Protein AF-A0A1B1Q1G5-F1 (afdb_monomer)

Foldseek 3Di:
DDDDDDPDDPPPPVVVVVVVVCVVCVVVVVVVVQVVVQVVLVVQLQVQQQVLQQQLQQQLLVQQADPVDQVVNVVSNVVSLVSSLVSSQPGDGPNHGADSVQKDKAAADQDPNDGDNVHSASKMKIKGKDPQDDGDCVVVVVRDSGDIDMHMWMWGDPVVGIDIDDD

Mean predicted aligned error: 8.64 Å

pLDDT: mean 85.81, std 11.25, range [50.34, 96.88]

Nearest PDB structures (foldseek):
  1a35-assembly1_A  TM=5.868E-01  e=3.206E+00  Homo sapiens
  4yir-assembly1_A  TM=3.260E-01  e=5.054E+00  Saccharomyces cerevisiae S288C
  7fj1-assembly1_g  TM=2.387E-01  e=7.966E+00  Suid alphaherpesvirus 1

Sequence (167 aa):
MRSSHATEQTGRNQRGSIMILFALMLPVLLGFFALTVDLARLYLLKVELQNAADAAALAGAQLYPDQGSCTAAQVSCTAAQDEARNVAGQNAVNGELIITTNVYVDCGSWSNASFSTASCDRAIRVTIKYEPVQFFFAPVLGIDDRDSLQAIAIAVNTGLSSSILVK

Secondary structure (DSSP, 8-state):
----------TTHHHHHHHHHHHHHHHHHHHHHHHHHHHHHHHHHHHHHHHHHHHHHHHHHHT----SSHHHHHHHHHHHHHHHHHHHHHSEETTEEPPGGGEEEEEEEEETTEEESSS--SEEEEEEEE-S---SSGGGGT--TTPPEEEEEEEEE-SS-EEEEE-

Solvent-accessible surface area (backbone atoms only — not comparable to full-atom values): 9010 Å² total; per-residue (Å²): 137,84,86,81,81,81,79,81,78,78,76,68,65,66,62,56,57,52,53,53,54,48,63,64,45,48,62,56,55,49,50,54,51,39,52,51,52,41,51,52,50,55,51,51,46,52,52,38,40,37,53,28,17,44,51,10,10,42,53,13,9,69,49,22,58,81,55,94,40,52,74,57,24,53,60,30,35,55,57,12,40,52,44,16,35,51,51,28,34,72,30,54,47,93,86,38,66,40,61,51,90,38,48,48,66,48,58,10,27,72,52,94,97,40,81,40,71,92,41,64,43,29,20,24,39,22,36,37,56,44,72,67,44,85,60,84,45,47,53,82,77,72,46,67,49,81,50,72,47,75,23,54,11,30,10,34,30,70,92,83,56,59,48,78,79,47,120

Radius of gyration: 28.51 Å; Cα contacts (8 Å, |Δi|>4): 278; chains: 1; bounding box: 73×35×93 Å

Structure (mmCIF, N/CA/C/O backbone):
data_AF-A0A1B1Q1G5-F1
#
_entry.id   AF-A0A1B1Q1G5-F1
#
loop_
_atom_site.group_PDB
_atom_site.id
_atom_site.type_symbol
_atom_site.label_atom_id
_atom_site.label_alt_id
_atom_site.label_comp_id
_atom_site.label_asym_id
_atom_site.label_entity_id
_atom_site.label_seq_id
_atom_site.pdbx_PDB_ins_code
_atom_site.Cartn_x
_atom_site.Cartn_y
_atom_site.Cartn_z
_atom_site.occupancy
_atom_site.B_iso_or_equiv
_atom_site.auth_seq_id
_atom_site.auth_comp_id
_atom_site.auth_asym_id
_atom_site.auth_atom_id
_atom_site.pdbx_PDB_model_num
ATOM 1 N N . MET A 1 1 ? -52.378 -23.492 71.615 1.00 50.34 1 MET A N 1
ATOM 2 C CA . MET A 1 1 ? -52.573 -23.169 70.182 1.00 50.34 1 MET A CA 1
ATOM 3 C C . MET A 1 1 ? -51.339 -22.419 69.696 1.00 50.34 1 MET A C 1
ATOM 5 O O . MET A 1 1 ? -50.868 -21.544 70.405 1.00 50.34 1 MET A O 1
ATOM 9 N N . ARG A 1 2 ? -50.740 -22.876 68.592 1.00 55.09 2 ARG A N 1
ATOM 10 C CA . ARG A 1 2 ? -49.350 -22.626 68.163 1.00 55.09 2 ARG A CA 1
ATOM 11 C C . ARG A 1 2 ? -49.293 -21.367 67.279 1.00 55.09 2 ARG A C 1
ATOM 13 O O . ARG A 1 2 ? -50.016 -21.319 66.289 1.00 55.09 2 ARG A O 1
ATOM 20 N N . SER A 1 3 ? -48.483 -20.366 67.629 1.00 57.53 3 SER A N 1
ATOM 21 C CA . SER A 1 3 ? -48.284 -19.166 66.805 1.00 57.53 3 SER A CA 1
ATOM 22 C C . SER A 1 3 ? -47.388 -19.485 65.605 1.00 57.53 3 SER A C 1
ATOM 24 O O . SER A 1 3 ? -46.301 -20.044 65.743 1.00 57.53 3 SER A O 1
ATOM 26 N N . SER A 1 4 ? -47.871 -19.153 64.411 1.00 61.75 4 SER A N 1
ATOM 27 C CA . SER A 1 4 ? -47.134 -19.264 63.155 1.00 61.75 4 SER A CA 1
ATOM 28 C C . SER A 1 4 ? -46.364 -17.967 62.917 1.00 61.75 4 SER A C 1
ATOM 30 O O . SER A 1 4 ? -46.971 -16.939 62.627 1.00 61.75 4 SER A O 1
ATOM 32 N N . HIS A 1 5 ? -45.036 -18.008 63.026 1.00 61.25 5 HIS A N 1
ATOM 33 C CA . HIS A 1 5 ? -44.173 -16.928 62.555 1.00 61.25 5 HIS A CA 1
ATOM 34 C C . HIS A 1 5 ? -43.951 -17.095 61.049 1.00 61.25 5 HIS A C 1
ATOM 36 O O . HIS A 1 5 ? -43.257 -18.012 60.615 1.00 61.25 5 HIS A O 1
ATOM 42 N N . ALA A 1 6 ? -44.559 -16.214 60.255 1.00 60.44 6 ALA A N 1
ATOM 43 C CA . ALA A 1 6 ? -44.239 -16.071 58.843 1.00 60.44 6 ALA A CA 1
ATOM 44 C C . ALA A 1 6 ? -42.858 -15.412 58.724 1.00 60.44 6 ALA A C 1
ATOM 46 O O . ALA A 1 6 ? -42.683 -14.235 59.032 1.00 60.44 6 ALA A O 1
ATOM 47 N N . THR A 1 7 ? -41.859 -16.192 58.327 1.00 63.53 7 THR A N 1
ATOM 48 C CA . THR A 1 7 ? -40.542 -15.681 57.956 1.00 63.53 7 THR A CA 1
ATOM 49 C C . THR A 1 7 ? -40.651 -15.067 56.561 1.00 63.53 7 THR A C 1
ATOM 51 O O . THR A 1 7 ? -40.646 -15.784 55.562 1.00 63.53 7 THR A O 1
ATOM 54 N N . GLU A 1 8 ? -40.772 -13.742 56.477 1.00 58.66 8 GLU A N 1
ATOM 55 C CA . GLU A 1 8 ? -40.575 -13.020 55.219 1.00 58.66 8 GLU A CA 1
ATOM 56 C C . GLU A 1 8 ? -39.114 -13.176 54.780 1.00 58.66 8 GLU A C 1
ATOM 58 O O . GLU A 1 8 ? -38.190 -12.615 55.371 1.00 58.66 8 GLU A O 1
ATOM 63 N N . GLN A 1 9 ? -38.894 -13.973 53.736 1.00 62.03 9 GLN A N 1
ATOM 64 C CA . GLN A 1 9 ? -37.601 -14.077 53.075 1.00 62.03 9 GLN A CA 1
ATOM 65 C C . GLN A 1 9 ? -37.332 -12.801 52.267 1.00 62.03 9 GLN A C 1
ATOM 67 O O . GLN A 1 9 ? -37.907 -12.560 51.204 1.00 62.03 9 GLN A O 1
ATOM 72 N N . THR A 1 10 ? -36.416 -11.977 52.765 1.00 58.47 10 THR A N 1
ATOM 73 C CA . THR A 1 10 ? -35.923 -10.751 52.130 1.00 58.47 10 THR A CA 1
ATOM 74 C C . THR A 1 10 ? -34.986 -11.055 50.952 1.00 58.47 10 THR A C 1
ATOM 76 O O . THR A 1 10 ? -33.783 -10.819 50.993 1.00 58.47 10 THR A O 1
ATOM 79 N N . GLY A 1 11 ? -35.546 -11.504 49.825 1.00 57.47 11 GLY A N 1
ATOM 80 C CA . GLY A 1 11 ? -34.827 -11.664 48.547 1.00 57.47 11 GLY A CA 1
ATOM 81 C C . GLY A 1 11 ? -34.503 -10.353 47.802 1.00 57.47 11 GLY A C 1
ATOM 82 O O . GLY A 1 11 ? -34.094 -10.386 46.642 1.00 57.47 11 GLY A O 1
ATOM 83 N N . ARG A 1 12 ? -34.714 -9.180 48.420 1.00 58.41 12 ARG A N 1
ATOM 84 C CA . ARG A 1 12 ? -34.603 -7.859 47.759 1.00 58.41 12 ARG A CA 1
ATOM 85 C C . ARG A 1 12 ? -33.190 -7.260 47.765 1.00 58.41 12 ARG A C 1
ATOM 87 O O . ARG A 1 12 ? -32.908 -6.432 46.907 1.00 58.41 12 ARG A O 1
ATOM 94 N N . ASN A 1 13 ? -32.285 -7.713 48.636 1.00 58.38 13 ASN A N 1
ATOM 95 C CA . ASN A 1 13 ? -30.956 -7.093 48.774 1.00 58.38 13 ASN A CA 1
ATOM 96 C C . ASN A 1 13 ? -29.918 -7.568 47.742 1.00 58.38 13 ASN A C 1
ATOM 98 O O . ASN A 1 13 ? -29.020 -6.808 47.397 1.00 58.38 13 ASN A O 1
ATOM 102 N N . GLN A 1 14 ? -30.047 -8.775 47.182 1.00 62.19 14 GLN A N 1
ATOM 103 C CA . GLN A 1 14 ? -29.062 -9.285 46.213 1.00 62.19 14 GLN A CA 1
ATOM 104 C C . GLN A 1 14 ? -29.215 -8.676 44.809 1.00 62.19 14 GLN A C 1
ATOM 106 O O . GLN A 1 14 ? -28.230 -8.514 44.092 1.00 62.19 14 GLN A O 1
ATOM 111 N N . ARG A 1 15 ? -30.434 -8.272 44.422 1.00 65.75 15 ARG A N 1
ATOM 112 C CA . ARG A 1 15 ? -30.698 -7.664 43.104 1.00 65.75 15 ARG A CA 1
ATOM 113 C C . ARG A 1 15 ? -30.082 -6.265 42.963 1.00 65.75 15 ARG A C 1
ATOM 115 O O . ARG A 1 15 ? -29.688 -5.890 41.865 1.00 65.75 15 ARG A O 1
ATOM 122 N N . GLY A 1 16 ? -29.961 -5.515 44.063 1.00 75.56 16 GLY A N 1
ATOM 123 C CA . GLY A 1 16 ? -29.377 -4.167 44.065 1.00 75.56 16 GLY A CA 1
ATOM 124 C C . GLY A 1 16 ? -27.867 -4.161 43.815 1.00 75.56 16 GLY A C 1
ATOM 125 O O . GLY A 1 16 ? -27.386 -3.392 42.988 1.00 75.56 16 GLY A O 1
ATOM 126 N N . SER A 1 17 ? -27.117 -5.061 44.462 1.00 84.31 17 SER A N 1
ATOM 127 C CA . SER A 1 17 ? -25.659 -5.150 44.279 1.00 84.31 17 SER A CA 1
ATOM 128 C C . SER A 1 17 ? -25.258 -5.578 42.866 1.00 84.31 17 SER A C 1
ATOM 130 O O . SER A 1 17 ? -24.274 -5.070 42.332 1.00 84.31 17 SER A O 1
ATOM 132 N N . ILE A 1 18 ? -26.037 -6.461 42.232 1.00 89.19 18 ILE A N 1
ATOM 133 C CA . ILE A 1 18 ? -25.795 -6.897 40.848 1.00 89.19 18 ILE A CA 1
ATOM 134 C C . ILE A 1 18 ? -25.946 -5.725 39.870 1.00 89.19 18 ILE A C 1
ATOM 136 O O . ILE A 1 18 ? -25.126 -5.581 38.968 1.00 89.19 18 ILE A O 1
ATOM 140 N N . MET A 1 19 ? -26.939 -4.851 40.075 1.00 91.06 19 MET A N 1
ATOM 141 C CA . MET A 1 19 ? -27.147 -3.662 39.235 1.00 91.06 19 MET A CA 1
ATOM 142 C C . MET A 1 19 ? -25.965 -2.688 39.311 1.00 91.06 19 MET A C 1
ATOM 144 O O . MET A 1 19 ? -25.559 -2.142 38.289 1.00 91.06 19 MET A O 1
ATOM 148 N N . ILE A 1 20 ? -25.382 -2.502 40.500 1.00 92.31 20 ILE A N 1
ATOM 149 C CA . ILE A 1 20 ? -24.213 -1.630 40.692 1.00 92.31 20 ILE A CA 1
ATOM 150 C C . ILE A 1 20 ? -22.989 -2.210 39.977 1.00 92.31 20 ILE A C 1
ATOM 152 O O . ILE A 1 20 ? -22.317 -1.501 39.232 1.00 92.31 20 ILE A O 1
ATOM 156 N N . LEU A 1 21 ? -22.717 -3.507 40.160 1.00 93.56 21 LEU A N 1
ATOM 157 C CA . LEU A 1 21 ? -21.597 -4.171 39.492 1.00 93.56 21 LEU A CA 1
ATOM 158 C C . LEU A 1 21 ? -21.755 -4.131 37.964 1.00 93.56 21 LEU A C 1
ATOM 160 O O . LEU A 1 21 ? -20.795 -3.853 37.249 1.00 93.56 21 LEU A O 1
ATOM 164 N N . PHE A 1 22 ? -22.973 -4.362 37.471 1.00 94.44 22 PHE A N 1
ATOM 165 C CA . PHE A 1 22 ? -23.291 -4.283 36.049 1.00 94.44 22 PHE A CA 1
ATOM 166 C C . PHE A 1 22 ? -23.062 -2.874 35.491 1.00 94.44 22 PHE A C 1
ATOM 168 O O . PHE A 1 22 ? -22.406 -2.729 34.464 1.00 94.44 22 PHE A O 1
ATOM 175 N N . ALA A 1 23 ? -23.528 -1.835 36.191 1.00 94.69 23 ALA A N 1
ATOM 176 C CA . ALA A 1 23 ? -23.323 -0.445 35.784 1.00 94.69 23 ALA A CA 1
ATOM 177 C C . ALA A 1 23 ? -21.835 -0.060 35.711 1.00 94.69 23 ALA A C 1
ATOM 179 O O . ALA A 1 23 ? -21.452 0.710 34.835 1.00 94.69 23 ALA A O 1
ATOM 180 N N . LEU A 1 24 ? -20.991 -0.619 36.586 1.00 95.19 24 LEU A N 1
ATOM 181 C CA . LEU A 1 24 ? -19.540 -0.400 36.559 1.00 95.19 24 LEU A CA 1
ATOM 182 C C . LEU A 1 24 ? -18.831 -1.198 35.453 1.00 95.19 24 LEU A C 1
ATOM 184 O O . LEU A 1 24 ? -17.862 -0.714 34.875 1.00 95.19 24 LEU A O 1
ATOM 188 N N . MET A 1 25 ? -19.301 -2.409 35.144 1.00 96.31 25 MET A N 1
ATOM 189 C CA . MET A 1 25 ? -18.723 -3.259 34.093 1.00 96.31 25 MET A CA 1
ATOM 190 C C . MET A 1 25 ? -19.143 -2.850 32.680 1.00 96.31 25 MET A C 1
ATOM 192 O O . MET A 1 25 ? -18.396 -3.075 31.730 1.00 96.31 25 MET A O 1
ATOM 196 N N . LEU A 1 26 ? -20.316 -2.241 32.517 1.00 95.62 26 LEU A N 1
ATOM 197 C CA . LEU A 1 26 ? -20.855 -1.896 31.204 1.00 95.62 26 LEU A CA 1
ATOM 198 C C . LEU A 1 26 ? -19.935 -0.959 30.389 1.00 95.62 26 LEU A C 1
ATOM 200 O O . LEU A 1 26 ? -19.665 -1.291 29.235 1.00 95.62 26 LEU A O 1
ATOM 204 N N . PRO A 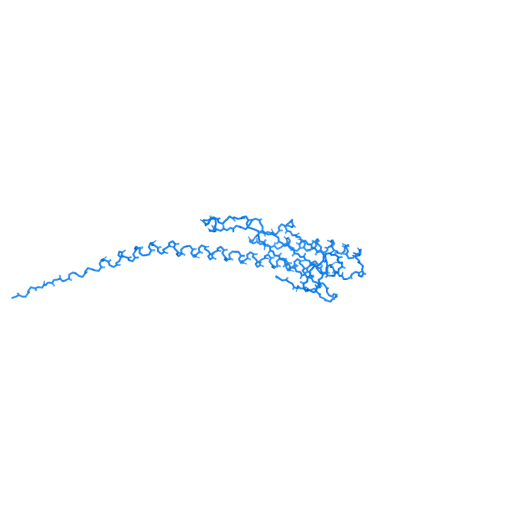1 27 ? -19.356 0.125 30.945 1.00 92.31 27 PRO A N 1
ATOM 205 C CA . PRO A 1 27 ? -18.368 0.942 30.236 1.00 92.31 27 PRO A CA 1
ATOM 206 C C . PRO A 1 27 ? -17.117 0.162 29.818 1.00 92.31 27 PRO A C 1
ATOM 208 O O . PRO A 1 27 ? -16.590 0.383 28.733 1.00 92.31 27 PRO A O 1
ATOM 211 N N . VAL A 1 28 ? -16.659 -0.779 30.651 1.00 93.69 28 VAL A N 1
ATOM 212 C CA . VAL A 1 28 ? -15.485 -1.615 30.356 1.00 93.69 28 VAL A CA 1
ATOM 213 C C . VAL A 1 28 ? -15.769 -2.529 29.164 1.00 93.69 28 VAL A C 1
ATOM 215 O O . VAL A 1 28 ? -14.971 -2.599 28.231 1.00 93.69 28 VAL A O 1
ATOM 218 N N . LEU A 1 29 ? -16.933 -3.183 29.153 1.00 94.81 29 LEU A N 1
ATOM 219 C CA . LEU A 1 29 ? -17.365 -4.033 28.040 1.00 94.81 29 LEU A CA 1
ATOM 220 C C . LEU A 1 29 ? -17.538 -3.233 26.741 1.00 94.81 29 LEU A C 1
ATO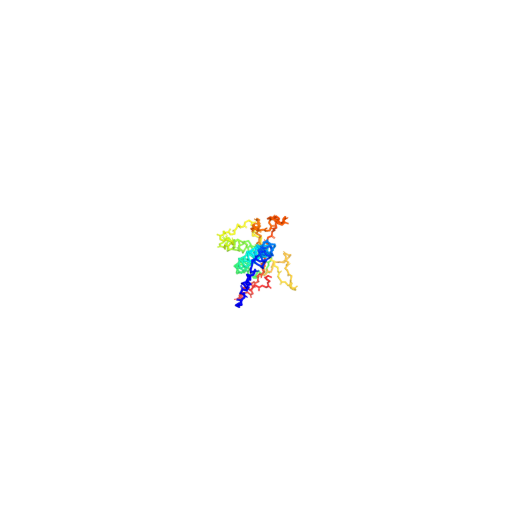M 222 O O . LEU A 1 29 ? -17.105 -3.688 25.683 1.00 94.81 29 LEU A O 1
ATOM 226 N N . LEU A 1 30 ? -18.115 -2.031 26.820 1.00 92.62 30 LEU A N 1
ATOM 227 C CA . LEU A 1 30 ? -18.234 -1.134 25.668 1.00 92.62 30 LEU A CA 1
ATOM 228 C C . LEU A 1 30 ? -16.865 -0.670 25.155 1.00 92.62 30 LEU A C 1
ATOM 230 O O . LEU A 1 30 ? -16.676 -0.603 23.944 1.00 92.62 30 LEU A O 1
ATOM 234 N N . GLY A 1 31 ? -15.899 -0.421 26.043 1.00 91.25 31 GLY A N 1
ATOM 235 C CA . GLY A 1 31 ? -14.523 -0.095 25.663 1.00 91.25 31 GLY A CA 1
ATOM 236 C C . GLY A 1 31 ? -13.844 -1.218 24.872 1.00 91.25 31 GLY A C 1
ATOM 237 O O . GLY A 1 31 ? -13.232 -0.963 23.836 1.00 91.25 31 GLY A O 1
ATOM 238 N N . PHE A 1 32 ? -14.009 -2.475 25.295 1.00 92.56 32 PHE A N 1
ATOM 239 C CA . PHE A 1 32 ? -13.496 -3.623 24.536 1.00 92.56 32 PHE A CA 1
ATOM 240 C C . PHE A 1 32 ? -14.196 -3.803 23.186 1.00 92.56 32 PHE A C 1
ATOM 242 O O . PHE A 1 32 ? -13.542 -4.124 22.191 1.00 92.56 32 PHE A O 1
ATOM 249 N N . PHE A 1 33 ? -15.510 -3.578 23.131 1.00 92.88 33 PHE A N 1
ATOM 250 C CA . PHE A 1 33 ? -16.262 -3.630 21.879 1.00 92.88 33 PHE A CA 1
ATOM 251 C C . PHE A 1 33 ? -15.779 -2.563 20.888 1.00 92.88 33 PHE A C 1
ATOM 253 O O . PHE A 1 33 ? -15.465 -2.888 19.745 1.00 92.88 33 PHE A O 1
ATOM 260 N N . ALA A 1 34 ? -15.641 -1.321 21.352 1.00 91.00 34 ALA A N 1
ATOM 261 C CA . ALA A 1 34 ? -15.108 -0.202 20.584 1.00 91.00 34 ALA A CA 1
ATOM 262 C C . ALA A 1 34 ? -13.731 -0.516 19.972 1.00 91.00 34 ALA A C 1
ATOM 264 O O . ALA A 1 34 ? -13.552 -0.407 18.759 1.00 91.00 34 ALA A O 1
ATOM 265 N N . LEU A 1 35 ? -12.793 -1.005 20.793 1.00 89.62 35 LEU A N 1
ATOM 266 C CA . LEU A 1 35 ? -11.454 -1.393 20.339 1.00 89.62 35 LEU A CA 1
ATOM 267 C C . LEU A 1 35 ? -11.506 -2.502 19.282 1.00 89.62 35 LEU A C 1
ATOM 269 O O . LEU A 1 35 ? -10.780 -2.457 18.289 1.00 89.62 35 LEU A O 1
ATOM 273 N N . THR A 1 36 ? -12.377 -3.492 19.478 1.00 94.00 36 THR A N 1
ATOM 274 C CA . THR A 1 36 ? -12.525 -4.612 18.540 1.00 94.00 36 THR A CA 1
ATOM 275 C C . THR A 1 36 ? -13.012 -4.136 17.171 1.00 94.00 36 THR A C 1
ATOM 277 O O . THR A 1 36 ? -12.507 -4.606 16.153 1.00 94.00 36 THR A O 1
ATOM 280 N N . VAL A 1 37 ? -13.961 -3.196 17.129 1.00 92.31 37 VAL A N 1
ATOM 281 C CA . VAL A 1 37 ? -14.496 -2.646 15.873 1.00 92.31 37 VAL A CA 1
ATOM 282 C C . VAL A 1 37 ? -13.428 -1.865 15.106 1.00 92.31 37 VAL A C 1
ATOM 284 O O . VAL A 1 37 ? -13.254 -2.097 13.908 1.00 92.31 37 VAL A O 1
ATOM 287 N N . ASP A 1 38 ? -12.676 -0.996 15.783 1.00 90.56 38 ASP A N 1
ATOM 288 C CA . ASP A 1 38 ? -11.601 -0.234 15.137 1.00 90.56 38 ASP A CA 1
ATOM 289 C C . ASP A 1 38 ? -10.484 -1.147 14.619 1.00 90.56 38 ASP A C 1
ATOM 291 O O . ASP A 1 38 ? -10.013 -0.979 13.491 1.00 90.56 38 ASP A O 1
ATOM 295 N N . LEU A 1 39 ? -10.107 -2.170 15.395 1.00 90.75 39 LEU A N 1
ATOM 296 C CA . LEU A 1 39 ? -9.100 -3.143 14.976 1.00 90.75 39 LEU A CA 1
ATOM 297 C C . LEU A 1 39 ? -9.570 -3.973 13.774 1.00 90.75 39 LEU A C 1
ATOM 299 O O . LEU A 1 39 ? -8.794 -4.206 12.846 1.00 90.75 39 LEU A O 1
ATOM 303 N N . ALA A 1 40 ? -10.837 -4.396 13.767 1.00 92.06 40 ALA A N 1
ATOM 304 C CA . ALA A 1 40 ? -11.420 -5.121 12.644 1.00 92.06 40 ALA A CA 1
ATOM 305 C C . ALA A 1 40 ? -11.393 -4.277 11.363 1.00 92.06 40 ALA A C 1
ATOM 307 O O . ALA A 1 40 ? -10.984 -4.773 10.313 1.00 92.06 40 ALA A O 1
ATOM 308 N N . ARG A 1 41 ? -11.752 -2.989 11.452 1.00 90.19 41 ARG A N 1
ATOM 309 C CA . ARG A 1 41 ? -11.684 -2.067 10.312 1.00 90.19 41 ARG A CA 1
ATOM 310 C C . ARG A 1 41 ? -10.252 -1.905 9.810 1.00 90.19 41 ARG A C 1
ATOM 312 O O . ARG A 1 41 ? -10.012 -2.072 8.619 1.00 90.19 41 ARG A O 1
ATOM 319 N N . LEU A 1 42 ? -9.299 -1.633 10.701 1.00 90.38 42 LEU A N 1
ATOM 320 C CA . LEU A 1 42 ? -7.892 -1.460 10.327 1.00 90.38 42 LEU A CA 1
ATOM 321 C C . LEU A 1 42 ? -7.321 -2.712 9.644 1.00 90.38 42 LEU A C 1
ATOM 323 O O . LEU A 1 42 ? -6.580 -2.608 8.666 1.00 90.38 42 LEU A O 1
ATOM 327 N N . TYR A 1 43 ? -7.700 -3.898 10.122 1.00 92.75 43 TYR A N 1
ATOM 328 C CA . TYR A 1 43 ? -7.304 -5.153 9.495 1.00 92.75 43 TYR A CA 1
ATOM 329 C C . TYR A 1 43 ? -7.881 -5.304 8.081 1.00 92.75 43 TYR A C 1
ATOM 331 O O . TYR A 1 43 ? -7.139 -5.645 7.160 1.00 92.75 43 TYR A O 1
ATOM 339 N N . LEU A 1 44 ? -9.171 -5.008 7.889 1.00 93.19 44 LEU A N 1
ATOM 340 C CA . LEU A 1 44 ? -9.807 -5.053 6.569 1.00 93.19 44 LEU A CA 1
ATOM 341 C C . LEU A 1 44 ? -9.149 -4.074 5.590 1.00 93.19 44 LEU A C 1
ATOM 343 O O . LEU A 1 44 ? -8.755 -4.491 4.503 1.00 93.19 44 LEU A O 1
ATOM 347 N N . LEU A 1 45 ? -8.926 -2.823 6.010 1.00 92.62 45 LEU A N 1
ATOM 348 C CA . LEU A 1 45 ? -8.226 -1.816 5.201 1.00 92.62 45 LEU A CA 1
ATOM 349 C C . LEU A 1 45 ? -6.846 -2.309 4.760 1.00 92.62 45 LEU A C 1
ATOM 351 O O . LEU A 1 45 ? -6.466 -2.154 3.602 1.00 92.62 45 LEU A O 1
ATOM 355 N N . LYS A 1 46 ? -6.093 -2.936 5.672 1.00 93.06 46 LYS A N 1
ATOM 356 C CA . LYS A 1 46 ? -4.765 -3.474 5.365 1.00 93.06 46 LYS A CA 1
ATOM 357 C C . LYS A 1 46 ? -4.825 -4.585 4.318 1.00 93.06 46 LYS A C 1
ATOM 359 O O . LYS A 1 46 ? -3.988 -4.610 3.420 1.00 93.06 46 LYS A O 1
ATOM 364 N N . VAL A 1 47 ? -5.791 -5.494 4.430 1.00 95.00 47 VAL A N 1
ATOM 365 C CA . VAL A 1 47 ? -5.972 -6.588 3.464 1.00 95.00 47 VAL A CA 1
ATOM 366 C C . VAL A 1 47 ? -6.362 -6.043 2.090 1.00 95.00 47 VAL A C 1
ATOM 368 O O . VAL A 1 47 ? -5.776 -6.452 1.091 1.00 95.00 47 VAL A O 1
ATOM 371 N N . GLU A 1 48 ? -7.302 -5.102 2.030 1.00 95.00 48 GLU A N 1
ATOM 372 C CA . GLU A 1 48 ? -7.733 -4.473 0.775 1.00 95.00 48 GLU A CA 1
ATOM 373 C C . GLU A 1 48 ? -6.585 -3.716 0.095 1.00 95.00 48 GLU A C 1
ATOM 375 O O . GLU A 1 48 ? -6.333 -3.919 -1.095 1.00 95.00 48 GLU A O 1
ATOM 380 N N . LEU A 1 49 ? -5.828 -2.918 0.855 1.00 95.06 49 LEU A N 1
ATOM 381 C CA . LEU A 1 49 ? -4.660 -2.199 0.341 1.00 95.06 49 LEU A CA 1
ATOM 382 C C . LEU A 1 49 ? -3.577 -3.145 -0.169 1.00 95.06 49 LEU A C 1
ATOM 384 O O . LEU A 1 49 ? -3.002 -2.893 -1.227 1.00 95.06 49 LEU A O 1
ATOM 388 N N . GLN A 1 50 ? -3.305 -4.231 0.559 1.00 96.06 50 GLN A N 1
ATOM 389 C CA . GLN A 1 50 ? -2.302 -5.198 0.128 1.00 96.06 50 GLN A CA 1
ATOM 390 C C . GLN A 1 50 ? -2.735 -5.917 -1.148 1.00 96.06 50 GLN A C 1
ATOM 392 O O . GLN A 1 50 ? -1.930 -6.053 -2.061 1.00 96.06 50 GLN A O 1
ATOM 397 N N . ASN A 1 51 ? -4.005 -6.313 -1.256 1.00 95.62 51 ASN A N 1
ATOM 398 C CA . ASN A 1 51 ? -4.530 -6.931 -2.474 1.00 95.62 51 ASN A CA 1
ATOM 399 C C . ASN A 1 51 ? -4.419 -5.987 -3.682 1.00 95.62 51 ASN A C 1
ATOM 401 O O . ASN A 1 51 ? -4.032 -6.421 -4.768 1.00 95.62 51 ASN A O 1
ATOM 405 N N . ALA A 1 52 ? -4.709 -4.697 -3.491 1.00 96.12 52 ALA A N 1
ATOM 406 C CA . ALA A 1 52 ? -4.559 -3.693 -4.537 1.00 96.12 52 ALA A CA 1
ATOM 407 C C . ALA A 1 52 ? -3.089 -3.486 -4.939 1.00 96.12 52 ALA A C 1
ATOM 409 O O . ALA A 1 52 ? -2.779 -3.433 -6.130 1.00 96.12 52 ALA A O 1
ATOM 410 N N . ALA A 1 53 ? -2.177 -3.406 -3.964 1.00 96.88 53 ALA A N 1
ATOM 411 C CA . ALA A 1 53 ? -0.744 -3.270 -4.215 1.00 96.88 53 ALA A CA 1
ATOM 412 C C . ALA A 1 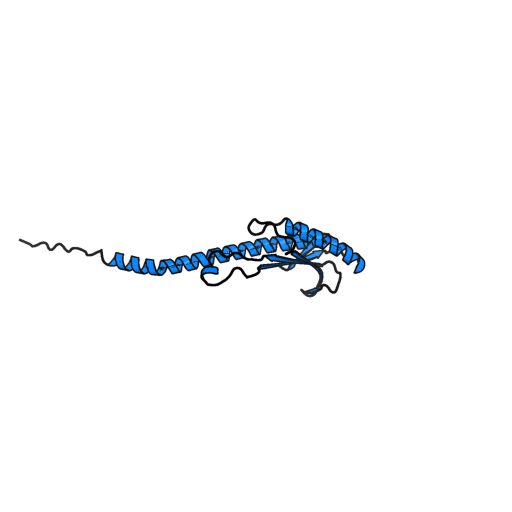53 ? -0.186 -4.496 -4.953 1.00 96.88 53 ALA A C 1
ATOM 414 O O . ALA A 1 53 ? 0.538 -4.341 -5.936 1.00 96.88 53 ALA A O 1
ATOM 415 N N . ASP A 1 54 ? -0.569 -5.700 -4.526 1.00 96.62 54 ASP A N 1
ATOM 416 C CA . ASP A 1 54 ? -0.191 -6.978 -5.135 1.00 96.62 54 ASP A CA 1
ATOM 417 C C . ASP A 1 54 ? -0.654 -7.055 -6.601 1.00 96.62 54 ASP A C 1
ATOM 419 O O . ASP A 1 54 ? 0.136 -7.387 -7.492 1.00 96.62 54 ASP A O 1
ATOM 423 N N . ALA A 1 55 ? -1.914 -6.695 -6.872 1.00 95.44 55 ALA A N 1
ATOM 424 C CA . ALA A 1 55 ? -2.471 -6.663 -8.223 1.00 95.44 55 ALA A CA 1
ATOM 425 C C . ALA A 1 55 ? -1.753 -5.639 -9.117 1.00 95.44 55 ALA A C 1
ATOM 427 O O . ALA A 1 55 ? -1.363 -5.958 -10.242 1.00 95.44 55 ALA A O 1
ATOM 428 N N . ALA A 1 56 ? -1.525 -4.430 -8.600 1.00 96.44 56 ALA A N 1
ATOM 429 C CA . ALA A 1 56 ? -0.815 -3.369 -9.305 1.00 96.44 56 ALA A CA 1
ATOM 430 C C . ALA A 1 56 ? 0.641 -3.749 -9.616 1.00 96.44 56 ALA A C 1
ATOM 432 O O . ALA A 1 56 ? 1.113 -3.535 -10.735 1.00 96.44 56 ALA A O 1
ATOM 433 N N . ALA A 1 57 ? 1.350 -4.349 -8.656 1.00 96.19 57 ALA A N 1
ATOM 434 C CA . ALA A 1 57 ? 2.728 -4.790 -8.844 1.00 96.19 57 ALA A CA 1
ATOM 435 C C . ALA A 1 57 ? 2.814 -5.888 -9.908 1.00 96.19 57 ALA A C 1
ATOM 437 O O . ALA A 1 57 ? 3.681 -5.830 -10.782 1.00 96.19 57 ALA A O 1
ATOM 438 N N . LEU A 1 58 ? 1.895 -6.859 -9.879 1.00 94.69 58 LEU A N 1
ATOM 439 C CA . LEU A 1 58 ? 1.853 -7.929 -10.871 1.00 94.69 58 LEU A CA 1
ATOM 440 C C . LEU A 1 58 ? 1.575 -7.392 -12.281 1.00 94.69 58 LEU A C 1
ATOM 442 O O . LEU A 1 58 ? 2.259 -7.798 -13.223 1.00 94.69 58 LEU A O 1
ATOM 446 N N . ALA A 1 59 ? 0.611 -6.479 -12.419 1.00 94.25 59 ALA A N 1
ATOM 447 C CA . ALA A 1 59 ? 0.258 -5.862 -13.695 1.00 94.25 59 ALA A CA 1
ATOM 448 C C . ALA A 1 59 ? 1.421 -5.046 -14.274 1.00 94.25 59 ALA A C 1
ATOM 450 O O . ALA A 1 59 ? 1.809 -5.248 -15.425 1.00 94.25 59 ALA A O 1
ATOM 451 N N . GLY A 1 60 ? 2.058 -4.209 -13.451 1.00 93.12 60 GLY A N 1
ATOM 452 C CA . GLY A 1 60 ? 3.254 -3.484 -13.865 1.00 93.12 60 GLY A CA 1
ATOM 453 C C . GLY A 1 60 ? 4.380 -4.436 -14.284 1.00 93.12 60 GLY A C 1
ATOM 454 O O . GLY A 1 60 ? 4.987 -4.253 -15.337 1.00 93.12 60 GLY A O 1
ATOM 455 N N . ALA A 1 61 ? 4.654 -5.483 -13.497 1.00 92.44 61 ALA A N 1
ATOM 456 C CA . ALA A 1 61 ? 5.748 -6.410 -13.790 1.00 92.44 61 ALA A CA 1
ATOM 457 C C . ALA A 1 61 ? 5.576 -7.096 -15.156 1.00 92.44 61 ALA A C 1
ATOM 459 O O . ALA A 1 61 ? 6.559 -7.304 -15.865 1.00 92.44 61 ALA A O 1
ATOM 460 N N . GLN A 1 62 ? 4.344 -7.400 -15.580 1.00 90.94 62 GLN A N 1
ATOM 461 C CA . GLN A 1 62 ? 4.088 -7.965 -16.914 1.00 90.94 62 GLN A CA 1
ATOM 462 C C . GLN A 1 62 ? 4.577 -7.055 -18.053 1.00 90.94 62 GLN A C 1
ATOM 464 O O . GLN A 1 62 ? 5.056 -7.561 -19.066 1.00 90.94 62 GLN A O 1
ATOM 469 N N . LEU A 1 63 ? 4.525 -5.734 -17.866 1.00 89.75 63 LEU A N 1
ATOM 470 C CA . LEU A 1 63 ? 4.993 -4.742 -18.840 1.00 89.75 63 LEU A CA 1
ATOM 471 C C . LEU A 1 63 ? 6.459 -4.335 -18.652 1.00 89.75 63 LEU A C 1
ATOM 473 O O . LEU A 1 63 ? 6.965 -3.496 -19.398 1.00 89.75 63 LEU A O 1
ATOM 477 N N . TYR A 1 64 ? 7.161 -4.942 -17.694 1.00 88.12 64 TYR A N 1
ATOM 478 C CA . TYR A 1 64 ? 8.554 -4.635 -17.387 1.00 88.12 64 TYR A CA 1
ATOM 479 C C . TYR A 1 64 ? 9.470 -5.854 -17.567 1.00 88.12 64 TYR A C 1
ATOM 481 O O . TYR A 1 64 ? 9.934 -6.448 -16.589 1.00 88.12 64 TYR A O 1
ATOM 489 N N . PRO A 1 65 ? 9.701 -6.278 -18.824 1.00 84.25 65 PRO A N 1
ATOM 490 C CA . PRO A 1 65 ? 10.576 -7.401 -19.124 1.00 84.25 65 PRO A CA 1
ATOM 491 C C . PRO A 1 65 ? 12.054 -6.999 -19.027 1.00 84.25 65 PRO A C 1
ATOM 493 O O . PRO A 1 65 ? 12.405 -5.823 -18.922 1.00 84.25 65 PRO A O 1
ATOM 496 N N . ASP A 1 66 ? 12.935 -7.995 -19.122 1.00 80.88 66 ASP A N 1
ATOM 497 C CA . ASP A 1 66 ? 14.360 -7.740 -19.319 1.00 80.88 66 ASP A CA 1
ATOM 498 C C . ASP A 1 66 ? 14.604 -7.104 -20.689 1.00 80.88 66 ASP A C 1
ATOM 500 O O . ASP A 1 66 ? 14.276 -7.687 -21.722 1.00 80.88 66 ASP A O 1
ATOM 504 N N . GLN A 1 67 ? 15.187 -5.912 -20.689 1.00 79.50 67 GLN A N 1
ATOM 505 C CA . GLN A 1 67 ? 15.482 -5.161 -21.906 1.00 79.50 67 GLN A CA 1
ATOM 506 C C . GLN A 1 67 ? 16.969 -5.207 -22.285 1.00 79.50 67 GLN A C 1
ATOM 508 O O . GLN A 1 67 ? 17.377 -4.553 -23.248 1.00 79.50 67 GLN A O 1
ATOM 513 N N . GLY A 1 68 ? 17.813 -5.905 -21.510 1.00 74.94 68 GLY A N 1
ATOM 514 C CA . GLY A 1 68 ? 19.263 -6.004 -21.733 1.00 74.94 68 GLY A CA 1
ATOM 515 C C . GLY A 1 68 ? 20.040 -4.679 -21.627 1.00 74.94 68 GLY A C 1
ATOM 516 O O . GLY A 1 68 ? 21.267 -4.678 -21.690 1.00 74.94 68 GLY A O 1
ATOM 517 N N . SER A 1 69 ? 19.351 -3.543 -21.467 1.00 78.88 69 SER A N 1
ATOM 518 C CA . SER A 1 69 ? 19.921 -2.207 -21.289 1.00 78.88 69 SER A CA 1
ATOM 519 C C . SER A 1 69 ? 18.991 -1.310 -20.468 1.00 78.88 69 SER A C 1
ATOM 521 O O . SER A 1 69 ? 17.764 -1.373 -20.591 1.00 78.88 69 SER A O 1
ATOM 523 N N . CYS A 1 70 ? 19.574 -0.413 -19.669 1.00 78.56 70 CYS A N 1
ATOM 524 C CA . CYS A 1 70 ? 18.809 0.494 -18.812 1.00 78.56 70 CYS A CA 1
ATOM 525 C C . CYS A 1 70 ? 17.941 1.485 -19.598 1.00 78.56 70 CYS A C 1
ATOM 527 O O . CYS A 1 70 ? 16.832 1.803 -19.181 1.00 78.56 70 CYS A O 1
ATOM 529 N N . THR A 1 71 ? 18.408 1.950 -20.758 1.00 80.31 71 THR A N 1
ATOM 530 C CA . THR A 1 71 ? 17.673 2.925 -21.577 1.00 80.31 71 THR A CA 1
ATOM 531 C C . THR A 1 71 ? 16.366 2.344 -22.120 1.00 80.31 71 THR A C 1
ATOM 533 O O . THR A 1 71 ? 15.330 3.002 -22.056 1.00 80.31 71 THR A O 1
ATOM 536 N N . ALA A 1 72 ? 16.384 1.098 -22.605 1.00 78.25 72 ALA A N 1
ATOM 537 C CA . ALA A 1 72 ? 15.177 0.415 -23.072 1.00 78.25 72 ALA A CA 1
ATOM 538 C C . ALA A 1 72 ? 14.260 0.001 -21.904 1.00 78.25 72 ALA A C 1
ATOM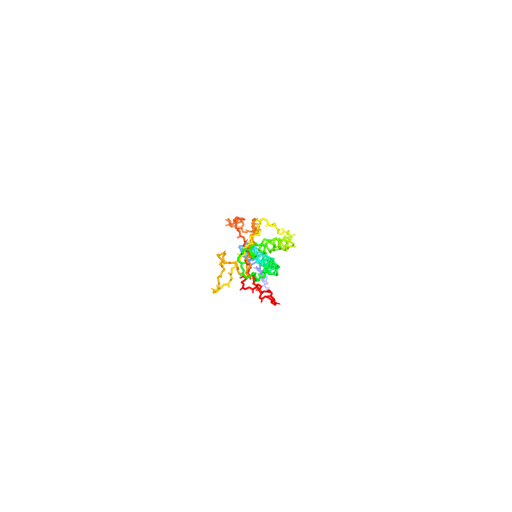 540 O O . ALA A 1 72 ? 13.032 0.100 -22.003 1.00 78.25 72 ALA A O 1
ATOM 541 N N . ALA A 1 73 ? 14.846 -0.376 -20.762 1.00 81.00 73 ALA A N 1
ATOM 542 C CA . ALA A 1 73 ? 14.097 -0.619 -19.534 1.00 81.00 73 ALA A CA 1
ATOM 543 C C . ALA A 1 73 ? 13.344 0.638 -19.077 1.00 81.00 73 ALA A C 1
ATOM 545 O O . ALA A 1 73 ? 12.183 0.543 -18.705 1.00 81.00 73 ALA A O 1
ATOM 546 N N . GLN A 1 74 ? 13.928 1.832 -19.175 1.00 81.44 74 GLN A N 1
ATOM 547 C CA . GLN A 1 74 ? 13.265 3.055 -18.719 1.00 81.44 74 GLN A CA 1
ATOM 548 C C . GLN A 1 74 ? 11.974 3.379 -19.493 1.00 81.44 74 GLN A C 1
ATOM 550 O O . GLN A 1 74 ? 11.004 3.827 -18.889 1.00 81.44 74 GLN A O 1
ATOM 555 N N . VAL A 1 75 ? 11.911 3.082 -20.796 1.00 82.44 75 VAL A N 1
ATOM 556 C CA . VAL A 1 75 ? 10.670 3.219 -21.587 1.00 82.44 75 VAL A CA 1
ATOM 557 C C . VAL A 1 75 ? 9.602 2.229 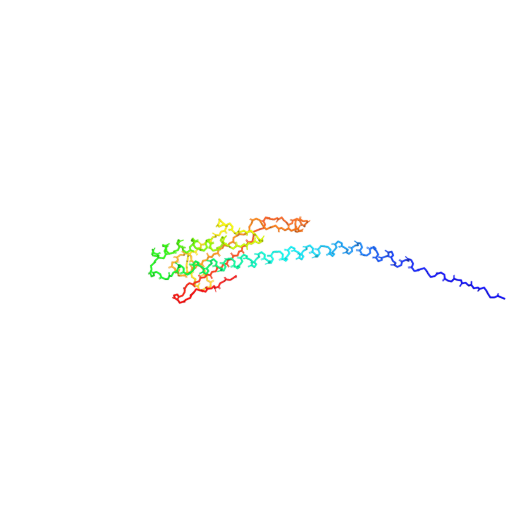-21.111 1.00 82.44 75 VAL A C 1
ATOM 559 O O . VAL A 1 75 ? 8.444 2.601 -20.931 1.00 82.44 75 VAL A O 1
ATOM 562 N N . SER A 1 76 ? 10.003 0.981 -20.859 1.00 86.38 76 SER A N 1
ATOM 563 C CA . SER A 1 76 ? 9.104 -0.058 -20.333 1.00 86.38 76 SER A CA 1
ATOM 564 C C . SER A 1 76 ? 8.647 0.257 -18.906 1.00 86.38 76 SER A C 1
ATOM 566 O O . SER A 1 76 ? 7.518 -0.044 -18.539 1.00 86.38 76 SER A O 1
ATOM 568 N N . CYS A 1 77 ? 9.499 0.913 -18.115 1.00 90.88 77 CYS A N 1
ATOM 569 C CA . CYS A 1 77 ? 9.179 1.342 -16.762 1.00 90.88 77 CYS A CA 1
ATOM 570 C C . CYS A 1 77 ? 8.032 2.352 -16.750 1.00 90.88 77 CYS A C 1
ATOM 572 O O . CYS A 1 77 ? 7.105 2.178 -15.971 1.00 90.88 77 CYS A O 1
ATOM 574 N N . THR A 1 78 ? 8.037 3.364 -17.624 1.00 91.75 78 THR A N 1
ATOM 575 C CA . THR A 1 78 ? 6.926 4.329 -17.688 1.00 91.75 78 THR A CA 1
ATOM 576 C C . THR A 1 78 ? 5.599 3.627 -17.984 1.00 91.75 78 THR A C 1
ATOM 578 O O . THR A 1 78 ? 4.630 3.819 -17.256 1.00 91.75 78 THR A O 1
ATOM 581 N N . ALA A 1 79 ? 5.574 2.740 -18.986 1.00 92.00 79 ALA A N 1
ATOM 582 C CA . ALA A 1 79 ? 4.377 1.966 -19.319 1.00 92.00 79 ALA A CA 1
ATOM 583 C C . ALA A 1 79 ? 3.921 1.070 -18.153 1.00 92.00 79 ALA A C 1
ATOM 585 O O . ALA A 1 79 ? 2.734 0.989 -17.847 1.00 92.00 79 ALA A O 1
ATOM 586 N N . ALA A 1 80 ? 4.867 0.433 -17.465 1.00 93.19 80 ALA A N 1
ATOM 587 C CA . ALA A 1 80 ? 4.582 -0.404 -16.313 1.00 93.19 80 ALA A CA 1
ATOM 588 C C . ALA A 1 80 ? 4.092 0.388 -15.089 1.00 93.19 80 ALA A C 1
ATOM 590 O O . ALA A 1 80 ? 3.232 -0.093 -14.354 1.00 93.19 80 ALA A O 1
ATOM 591 N N . GLN A 1 81 ? 4.607 1.601 -14.874 1.00 95.38 81 GLN A N 1
ATOM 592 C CA . GLN A 1 81 ? 4.129 2.514 -13.837 1.00 95.38 81 GLN A CA 1
ATOM 593 C C . GLN A 1 81 ? 2.694 2.956 -14.112 1.00 95.38 81 GLN A C 1
ATOM 595 O O . GLN A 1 81 ? 1.876 2.968 -13.192 1.00 95.38 81 GLN A O 1
ATOM 600 N 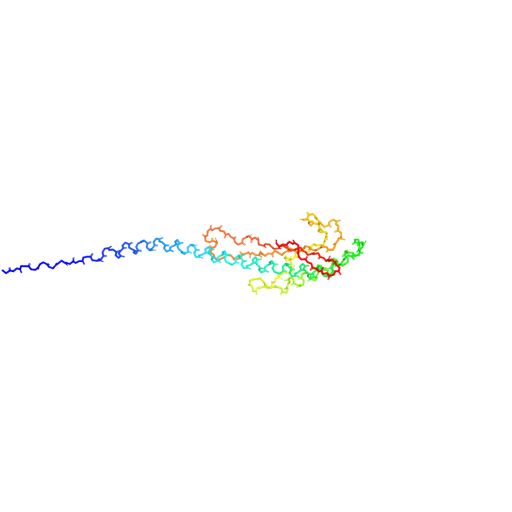N . ASP A 1 82 ? 2.388 3.306 -15.358 1.00 95.31 82 ASP A N 1
ATOM 601 C CA . ASP A 1 82 ? 1.048 3.739 -15.747 1.00 95.31 82 ASP A CA 1
ATOM 602 C C . ASP A 1 82 ? 0.036 2.601 -15.601 1.00 95.31 82 ASP A C 1
ATOM 604 O O . ASP A 1 82 ? -1.034 2.809 -15.027 1.00 95.31 82 ASP A O 1
ATOM 608 N N . GLU A 1 83 ? 0.401 1.382 -16.003 1.00 95.44 83 GLU A N 1
ATOM 609 C CA . GLU A 1 83 ? -0.461 0.212 -15.822 1.00 95.44 83 GLU A CA 1
ATOM 610 C C . GLU A 1 83 ? -0.639 -0.162 -14.347 1.00 95.44 83 GLU A C 1
ATOM 612 O O . GLU A 1 83 ? -1.761 -0.397 -13.899 1.00 95.44 83 GLU A O 1
ATOM 617 N N . ALA A 1 84 ? 0.433 -0.142 -13.548 1.00 96.38 84 ALA A N 1
ATOM 618 C CA . ALA A 1 84 ? 0.333 -0.379 -12.110 1.00 96.38 84 ALA A CA 1
ATOM 619 C C . ALA A 1 84 ? -0.588 0.650 -11.428 1.00 96.38 84 ALA A C 1
ATOM 621 O O . ALA A 1 84 ? -1.412 0.280 -10.591 1.00 96.38 84 ALA A O 1
ATOM 622 N N . ARG A 1 85 ? -0.503 1.935 -11.805 1.00 96.69 85 ARG A N 1
ATOM 623 C CA . ARG A 1 85 ? -1.412 2.979 -11.300 1.00 96.69 85 ARG A CA 1
ATOM 624 C C . ARG A 1 85 ? -2.849 2.769 -11.769 1.00 96.69 85 ARG A C 1
ATOM 626 O O . ARG A 1 85 ? -3.760 2.983 -10.974 1.00 96.69 85 ARG A O 1
ATOM 633 N N . ASN A 1 86 ? -3.055 2.357 -13.018 1.00 96.25 86 ASN A N 1
ATOM 634 C CA . ASN A 1 86 ? -4.380 2.067 -13.563 1.00 96.25 86 ASN A CA 1
ATOM 635 C C . ASN A 1 86 ? -5.049 0.924 -12.790 1.00 96.25 86 ASN A C 1
ATOM 637 O O . ASN A 1 86 ? -6.137 1.101 -12.247 1.00 96.25 86 ASN A O 1
ATOM 641 N N . VAL A 1 87 ? -4.359 -0.210 -12.644 1.00 96.50 87 VAL A N 1
ATOM 642 C CA . VAL A 1 87 ? -4.868 -1.357 -11.880 1.00 96.50 87 VAL A CA 1
ATOM 643 C C . VAL A 1 87 ? -5.089 -0.990 -10.416 1.00 96.50 87 VAL A C 1
ATOM 645 O O . VAL A 1 87 ? -6.143 -1.310 -9.872 1.00 96.50 87 VAL A O 1
ATOM 648 N N . ALA A 1 88 ? -4.168 -0.262 -9.777 1.00 96.25 88 ALA A N 1
ATOM 649 C CA . ALA A 1 88 ? -4.387 0.233 -8.419 1.00 96.25 88 ALA A CA 1
ATOM 650 C C . ALA A 1 88 ? -5.660 1.095 -8.329 1.00 96.25 88 ALA A C 1
ATOM 652 O O . ALA A 1 88 ? -6.486 0.855 -7.457 1.00 96.25 88 ALA A O 1
ATOM 653 N N . GLY A 1 89 ? -5.864 2.034 -9.258 1.00 94.38 89 GLY A N 1
ATOM 654 C CA . GLY A 1 89 ? -7.032 2.924 -9.283 1.00 94.38 89 GLY A CA 1
ATOM 655 C C . GLY A 1 89 ? -8.371 2.236 -9.572 1.00 94.38 89 GLY A C 1
ATOM 656 O O . GLY A 1 89 ? -9.422 2.803 -9.284 1.00 94.38 89 GLY A O 1
ATOM 657 N N . GLN A 1 90 ? -8.356 1.013 -10.108 1.00 95.06 90 GLN A N 1
ATOM 658 C CA . GLN A 1 90 ? -9.555 0.184 -10.281 1.00 95.06 90 GLN A CA 1
ATOM 659 C C . GLN A 1 90 ? -9.923 -0.610 -9.019 1.00 95.06 90 GLN A C 1
ATOM 661 O O . GLN A 1 90 ? -11.026 -1.153 -8.938 1.00 95.06 90 GLN A O 1
ATOM 666 N N . ASN A 1 91 ? -9.020 -0.699 -8.040 1.00 94.38 91 ASN A N 1
ATOM 667 C CA . ASN A 1 91 ? -9.306 -1.343 -6.765 1.00 94.38 91 ASN A CA 1
ATOM 668 C C . ASN A 1 91 ? -9.990 -0.363 -5.807 1.00 94.38 91 ASN A C 1
ATOM 670 O O . ASN A 1 91 ? -9.737 0.844 -5.831 1.00 94.38 91 ASN A O 1
ATOM 674 N N . ALA A 1 92 ? -10.842 -0.910 -4.941 1.00 93.00 92 ALA A N 1
ATOM 675 C CA . ALA A 1 92 ? -11.526 -0.161 -3.901 1.00 93.00 92 ALA A CA 1
ATOM 676 C C . ALA A 1 92 ? -10.993 -0.539 -2.516 1.00 93.00 92 ALA A C 1
ATOM 678 O O . ALA A 1 92 ? -10.748 -1.713 -2.237 1.00 93.00 92 ALA A O 1
ATOM 679 N N . VAL A 1 93 ? -10.859 0.462 -1.650 1.00 90.38 93 VAL A N 1
ATOM 680 C CA . VAL A 1 93 ? -10.510 0.317 -0.234 1.00 90.38 93 VAL A CA 1
ATOM 681 C C . VAL A 1 93 ? -11.585 1.029 0.566 1.00 90.38 93 VAL A C 1
ATOM 683 O O . VAL A 1 93 ? -11.878 2.201 0.321 1.00 90.38 93 VAL A O 1
ATOM 686 N N . ASN A 1 94 ? -12.205 0.325 1.509 1.00 90.31 94 ASN A N 1
ATOM 687 C CA . ASN A 1 94 ? -13.363 0.808 2.260 1.00 90.31 94 ASN A CA 1
ATOM 688 C C . ASN A 1 94 ? -14.544 1.228 1.361 1.00 90.31 94 ASN A C 1
ATOM 690 O O . ASN A 1 94 ? -15.287 2.150 1.697 1.00 90.31 94 ASN A O 1
ATOM 694 N N . GLY A 1 95 ? -14.692 0.585 0.199 1.00 89.44 95 GLY A N 1
ATOM 695 C CA . GLY A 1 95 ? -15.737 0.896 -0.781 1.00 89.44 95 GLY A CA 1
ATOM 696 C C . GLY A 1 95 ? -15.488 2.137 -1.646 1.00 89.44 95 GLY A C 1
ATOM 697 O O . GLY A 1 95 ? -16.347 2.457 -2.462 1.00 89.44 95 GLY A O 1
ATOM 698 N N . GLU A 1 96 ? -14.339 2.803 -1.511 1.00 90.62 96 GLU A N 1
ATOM 699 C CA . GLU A 1 96 ? -13.939 3.947 -2.340 1.00 90.62 96 GLU A CA 1
ATOM 700 C C . GLU A 1 96 ? -12.766 3.568 -3.246 1.00 90.62 96 GLU A C 1
ATOM 702 O O . GLU A 1 96 ? -11.894 2.796 -2.838 1.00 90.62 96 GLU A O 1
ATOM 707 N N . LEU A 1 97 ? -12.726 4.102 -4.468 1.00 92.19 97 LEU A N 1
ATOM 708 C CA . LEU A 1 97 ? -11.631 3.816 -5.393 1.00 92.19 97 LEU A CA 1
ATOM 709 C C . LEU A 1 97 ? -10.319 4.431 -4.897 1.00 92.19 97 LEU A C 1
ATOM 711 O O . LEU A 1 97 ? -10.286 5.520 -4.318 1.00 92.19 97 LEU A O 1
ATOM 715 N N . ILE A 1 98 ? -9.207 3.743 -5.150 1.00 92.81 98 ILE A N 1
ATOM 716 C CA . ILE A 1 98 ? -7.887 4.260 -4.788 1.00 92.81 98 ILE A CA 1
ATOM 717 C C . ILE A 1 98 ? -7.550 5.469 -5.665 1.00 92.81 98 ILE A C 1
ATOM 719 O O . ILE A 1 98 ? -7.517 5.398 -6.893 1.00 92.81 98 ILE A O 1
ATOM 723 N N . ILE A 1 99 ? -7.211 6.585 -5.021 1.00 87.94 99 ILE A N 1
ATOM 724 C CA . ILE A 1 99 ? -6.715 7.771 -5.715 1.00 87.94 99 ILE A CA 1
ATOM 725 C C . ILE A 1 99 ? -5.282 7.495 -6.178 1.00 87.94 99 ILE A C 1
ATOM 727 O O . ILE A 1 99 ? -4.377 7.281 -5.369 1.00 87.94 99 ILE A O 1
ATOM 731 N N . THR A 1 100 ? -5.053 7.539 -7.489 1.00 88.38 100 THR A N 1
ATOM 732 C CA . THR A 1 100 ? -3.759 7.189 -8.101 1.00 88.38 100 THR A CA 1
ATOM 733 C C . THR A 1 100 ? -2.599 8.088 -7.663 1.00 88.38 100 THR A C 1
ATOM 735 O O . THR A 1 100 ? -1.446 7.673 -7.750 1.00 88.38 100 THR A O 1
ATOM 738 N N . THR A 1 101 ? -2.867 9.283 -7.122 1.00 89.69 101 THR A N 1
ATOM 739 C CA . THR A 1 101 ? -1.843 10.165 -6.529 1.00 89.69 101 THR A CA 1
ATOM 740 C C . THR A 1 101 ? -1.183 9.571 -5.287 1.00 89.69 101 THR A C 1
ATOM 742 O O . THR A 1 101 ? -0.065 9.957 -4.955 1.00 89.69 101 THR A O 1
ATOM 745 N N . ASN A 1 102 ? -1.848 8.627 -4.618 1.00 91.62 102 ASN A N 1
ATOM 746 C CA . ASN A 1 102 ? -1.318 7.931 -3.448 1.00 91.62 102 ASN A CA 1
ATOM 747 C C . ASN A 1 102 ? -0.617 6.612 -3.816 1.00 91.62 102 ASN A C 1
ATOM 749 O O . ASN A 1 102 ? -0.249 5.840 -2.927 1.00 91.62 102 ASN A O 1
ATOM 753 N N . VAL A 1 1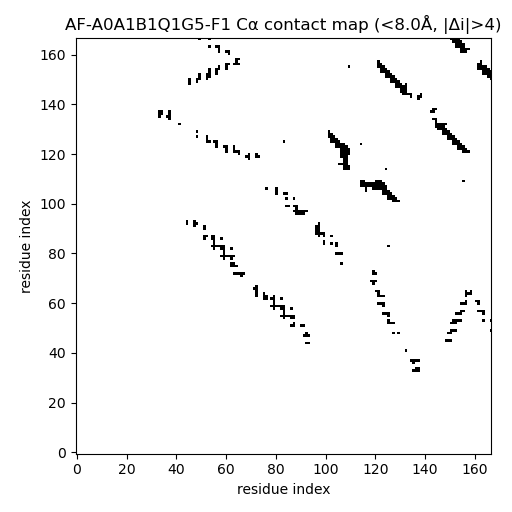03 ? -0.443 6.346 -5.115 1.00 95.56 103 VAL A N 1
ATOM 754 C CA . VAL A 1 103 ? 0.207 5.149 -5.650 1.00 95.56 103 VAL A CA 1
ATOM 755 C C . VAL A 1 103 ? 1.588 5.529 -6.177 1.00 95.56 103 VAL A C 1
ATOM 757 O O . VAL A 1 103 ? 1.742 6.160 -7.226 1.00 95.56 103 VAL A O 1
ATOM 760 N N . TYR A 1 104 ? 2.615 5.115 -5.446 1.00 95.81 104 TYR A N 1
ATOM 761 C CA . TYR A 1 104 ? 4.012 5.298 -5.816 1.00 95.81 104 TYR A CA 1
ATOM 762 C C . TYR A 1 104 ? 4.528 4.009 -6.443 1.00 95.81 104 TYR A C 1
ATOM 764 O O . TYR A 1 104 ? 4.391 2.935 -5.860 1.00 95.81 104 TYR A O 1
ATOM 772 N N . VAL A 1 105 ? 5.107 4.110 -7.637 1.00 95.56 105 VAL A N 1
ATOM 773 C CA . VAL A 1 105 ? 5.602 2.953 -8.386 1.00 95.56 105 VAL A CA 1
ATOM 774 C C . VAL A 1 105 ? 7.051 3.192 -8.767 1.00 95.56 105 VAL A C 1
ATOM 776 O O . VAL A 1 105 ? 7.352 4.120 -9.517 1.00 95.56 105 VAL A O 1
ATOM 779 N N . ASP A 1 106 ? 7.935 2.335 -8.277 1.00 94.12 106 ASP A N 1
ATOM 780 C CA . ASP A 1 106 ? 9.354 2.347 -8.602 1.00 94.12 106 ASP A CA 1
ATOM 781 C C . ASP A 1 106 ? 9.694 1.130 -9.457 1.00 94.12 106 ASP A C 1
ATOM 783 O O . ASP A 1 106 ? 9.295 0.009 -9.140 1.00 94.12 106 ASP A O 1
ATOM 787 N N . CYS A 1 107 ? 10.485 1.337 -10.504 1.00 92.19 107 CYS A N 1
ATOM 788 C CA . CYS A 1 107 ? 11.115 0.252 -11.247 1.00 92.19 107 CYS A CA 1
ATOM 789 C C . CYS A 1 107 ? 12.561 0.105 -10.786 1.00 92.19 107 CYS A C 1
ATOM 791 O O . CYS A 1 107 ? 13.219 1.093 -10.446 1.00 92.19 107 CYS A O 1
ATOM 793 N N . GLY A 1 108 ? 13.056 -1.122 -10.755 1.00 91.25 108 GLY A N 1
ATOM 794 C CA . GLY A 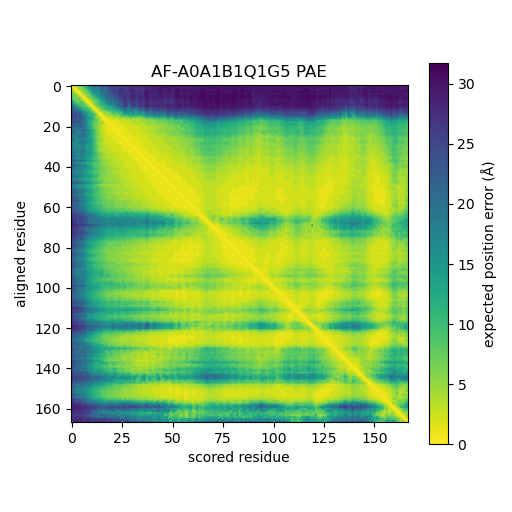1 108 ? 14.356 -1.398 -10.178 1.00 91.25 108 GLY A CA 1
ATOM 795 C C . GLY A 1 108 ? 14.740 -2.862 -10.272 1.00 91.25 108 GLY A C 1
ATOM 796 O O . GLY A 1 108 ? 14.100 -3.641 -10.958 1.00 91.25 108 GLY A O 1
ATOM 797 N N . SER A 1 109 ? 15.749 -3.275 -9.521 1.00 88.50 109 SER A N 1
ATOM 798 C CA . SER A 1 109 ? 16.087 -4.687 -9.350 1.00 88.50 109 SER A CA 1
ATOM 799 C C . SER A 1 109 ? 15.681 -5.202 -7.981 1.00 88.50 109 SER A C 1
ATOM 801 O O . SER A 1 109 ? 15.753 -4.477 -6.987 1.00 88.50 109 SER A O 1
ATOM 803 N N . TRP A 1 110 ? 15.391 -6.496 -7.912 1.00 89.62 110 TRP A N 1
ATOM 804 C CA . TRP A 1 110 ? 15.264 -7.219 -6.655 1.00 89.62 110 TRP A CA 1
ATOM 805 C C . TRP A 1 110 ? 16.401 -8.228 -6.516 1.00 89.62 110 TRP A C 1
ATOM 807 O O . TRP A 1 110 ? 16.515 -9.162 -7.306 1.00 89.62 110 TRP A O 1
ATOM 817 N N . SER A 1 111 ? 17.243 -8.054 -5.501 1.00 87.19 111 SER A N 1
ATOM 818 C CA . SER A 1 111 ? 18.338 -8.982 -5.199 1.00 87.19 111 SER A CA 1
ATOM 819 C C . SER A 1 111 ? 18.611 -8.990 -3.700 1.00 87.19 111 SER A C 1
ATOM 821 O O . SER A 1 111 ? 18.423 -7.970 -3.045 1.00 87.19 111 SER A O 1
ATOM 823 N N . ASN A 1 112 ? 19.040 -10.124 -3.138 1.00 87.62 112 ASN A N 1
ATOM 824 C CA . ASN A 1 112 ? 19.367 -10.240 -1.707 1.00 87.62 112 ASN A CA 1
ATOM 825 C C . ASN A 1 112 ? 18.257 -9.697 -0.783 1.00 87.62 112 ASN A C 1
ATOM 827 O O . ASN A 1 112 ? 18.519 -8.930 0.142 1.00 87.62 112 ASN A O 1
ATOM 831 N N . ALA A 1 113 ? 17.003 -10.050 -1.088 1.00 86.44 113 ALA A N 1
ATOM 832 C CA . ALA A 1 113 ? 15.812 -9.574 -0.381 1.00 86.44 113 ALA A CA 1
ATOM 833 C C . ALA A 1 113 ? 15.693 -8.035 -0.285 1.00 86.44 113 ALA A C 1
ATOM 835 O O . ALA A 1 113 ? 15.097 -7.509 0.652 1.00 86.44 113 ALA A O 1
ATOM 836 N N . SER A 1 114 ? 16.286 -7.315 -1.238 1.00 89.19 114 SER A N 1
ATOM 837 C CA . SER A 1 114 ? 16.357 -5.858 -1.251 1.00 89.19 114 SER A CA 1
ATOM 838 C C . SER A 1 114 ? 15.991 -5.308 -2.626 1.00 89.19 114 SER A C 1
ATOM 840 O O . SER A 1 114 ? 16.417 -5.823 -3.664 1.00 89.19 114 SER A O 1
ATOM 842 N N . PHE A 1 115 ? 15.213 -4.228 -2.622 1.00 91.19 115 PHE A N 1
ATOM 843 C CA . PHE A 1 115 ? 14.856 -3.483 -3.824 1.00 91.19 115 PHE A CA 1
ATOM 844 C C . PHE A 1 115 ? 15.830 -2.324 -4.044 1.00 91.19 115 PHE A C 1
ATOM 846 O O . PHE A 1 115 ? 16.129 -1.585 -3.105 1.00 91.19 115 PHE A O 1
ATOM 853 N N . SER A 1 116 ? 16.281 -2.134 -5.282 1.00 90.38 116 SER A N 1
ATOM 854 C CA . SER A 1 116 ? 17.172 -1.038 -5.671 1.00 90.38 116 SER A CA 1
ATOM 855 C C . SER A 1 116 ? 16.668 -0.362 -6.938 1.00 90.38 116 SER A C 1
ATOM 857 O O . SER A 1 116 ? 16.420 -1.037 -7.929 1.00 90.38 116 SER A O 1
ATOM 859 N N . THR A 1 117 ? 16.585 0.967 -6.932 1.00 88.50 117 THR A N 1
ATOM 860 C CA . THR A 1 117 ? 16.286 1.784 -8.123 1.00 88.50 117 THR A CA 1
ATOM 861 C C . THR A 1 117 ? 17.537 2.141 -8.932 1.00 88.50 117 THR A C 1
ATOM 863 O O . THR A 1 117 ? 17.431 2.755 -9.989 1.00 88.50 117 THR A O 1
ATOM 866 N N . ALA A 1 118 ? 18.733 1.776 -8.453 1.00 82.06 118 ALA A N 1
ATOM 867 C CA . ALA A 1 118 ? 20.002 2.094 -9.116 1.00 82.06 118 ALA A CA 1
ATOM 868 C C . ALA A 1 118 ? 20.285 1.219 -10.352 1.00 82.06 118 ALA A C 1
ATOM 870 O O . ALA A 1 118 ? 21.212 1.492 -11.114 1.00 82.06 118 ALA A O 1
ATOM 871 N N . SER A 1 119 ? 19.501 0.163 -10.539 1.00 78.31 119 SER A N 1
ATOM 872 C CA . SER A 1 119 ? 19.613 -0.826 -11.608 1.00 78.31 119 SER A CA 1
ATOM 873 C C . SER A 1 119 ? 18.263 -0.969 -12.294 1.00 78.31 119 SER A C 1
ATOM 875 O O . SER A 1 119 ? 17.229 -1.022 -11.638 1.00 78.31 119 SER A O 1
ATOM 877 N N . CYS A 1 120 ? 18.272 -1.062 -13.619 1.00 75.50 120 CYS A N 1
ATOM 878 C CA . CYS A 1 120 ? 17.068 -1.279 -14.411 1.00 75.50 120 CYS A CA 1
ATOM 879 C C . CYS A 1 120 ? 16.965 -2.763 -14.755 1.00 75.50 120 CYS A C 1
ATOM 881 O O . CYS A 1 120 ? 17.310 -3.186 -15.856 1.00 75.50 120 CYS A O 1
ATOM 883 N N . ASP A 1 121 ? 16.574 -3.547 -13.762 1.00 79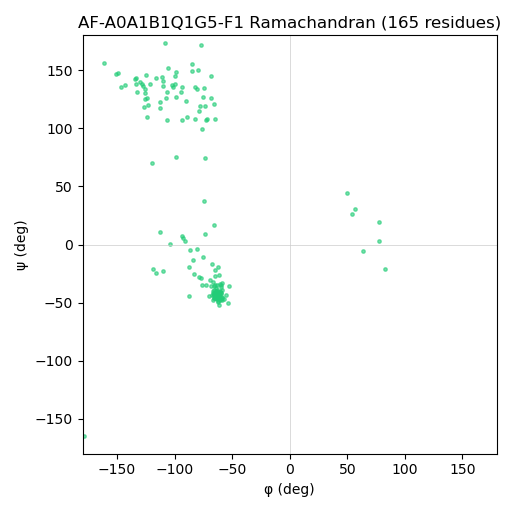.75 121 ASP A N 1
ATOM 884 C CA . ASP A 1 121 ? 16.285 -4.970 -13.917 1.00 79.75 121 ASP A CA 1
ATOM 885 C C . ASP A 1 121 ? 14.772 -5.169 -13.808 1.00 79.75 121 ASP A C 1
ATOM 887 O O . ASP A 1 121 ? 14.050 -4.233 -13.529 1.00 79.75 121 ASP A O 1
ATOM 891 N N . ARG A 1 122 ? 14.260 -6.361 -14.048 1.00 86.38 122 ARG A N 1
ATOM 892 C CA . ARG A 1 122 ? 12.835 -6.668 -14.240 1.00 86.38 122 ARG A CA 1
ATOM 893 C C . ARG A 1 122 ? 11.956 -6.660 -12.968 1.00 86.38 122 ARG A C 1
ATOM 895 O O . ARG A 1 122 ? 11.079 -7.517 -12.831 1.00 86.38 122 ARG A O 1
ATOM 902 N N . ALA A 1 123 ? 12.185 -5.743 -12.020 1.00 90.75 123 ALA A N 1
ATOM 903 C CA . ALA A 1 123 ? 11.427 -5.630 -10.766 1.00 90.75 123 ALA A CA 1
ATOM 904 C C . ALA A 1 123 ? 10.641 -4.316 -10.637 1.00 90.75 123 ALA A C 1
ATOM 906 O O . ALA A 1 123 ? 11.119 -3.237 -10.982 1.00 90.75 123 ALA A O 1
ATOM 907 N N . ILE A 1 124 ? 9.449 -4.400 -10.047 1.00 93.62 124 ILE A N 1
ATOM 908 C CA . ILE A 1 124 ? 8.604 -3.250 -9.717 1.00 93.62 124 ILE A CA 1
ATOM 909 C C . ILE A 1 124 ? 8.212 -3.300 -8.253 1.00 93.62 124 ILE A C 1
ATOM 911 O O . ILE A 1 124 ? 7.812 -4.348 -7.746 1.00 93.62 124 ILE A O 1
ATOM 915 N N . ARG A 1 125 ? 8.283 -2.145 -7.597 1.00 95.38 125 ARG A N 1
ATOM 916 C CA . ARG A 1 125 ? 7.758 -1.908 -6.257 1.00 95.38 125 ARG A CA 1
ATOM 917 C C . ARG A 1 125 ? 6.590 -0.938 -6.344 1.00 95.38 125 ARG A C 1
ATOM 919 O O . ARG A 1 125 ? 6.758 0.190 -6.798 1.00 95.38 125 ARG A O 1
ATOM 926 N N . VAL A 1 126 ? 5.434 -1.359 -5.853 1.00 96.69 126 VAL A N 1
ATOM 927 C CA . VAL A 1 126 ? 4.253 -0.510 -5.690 1.00 96.69 126 VAL A CA 1
ATOM 928 C C . VAL A 1 126 ? 4.069 -0.218 -4.210 1.00 96.69 126 VAL A C 1
ATOM 930 O O . VAL A 1 126 ? 4.115 -1.125 -3.383 1.00 96.69 126 VAL A O 1
ATOM 933 N N . THR A 1 127 ? 3.870 1.051 -3.877 1.00 96.00 127 THR A N 1
ATOM 934 C CA . THR A 1 127 ? 3.506 1.517 -2.538 1.00 96.00 127 THR A CA 1
ATOM 935 C C . THR A 1 127 ? 2.207 2.295 -2.638 1.00 96.00 127 THR A C 1
ATOM 937 O O . THR A 1 127 ? 2.150 3.311 -3.330 1.00 96.00 127 THR A O 1
ATOM 940 N N . ILE A 1 128 ? 1.172 1.835 -1.944 1.00 95.75 128 ILE A N 1
ATOM 941 C CA . ILE A 1 128 ? -0.114 2.528 -1.862 1.00 95.75 128 ILE A CA 1
ATOM 942 C C . ILE A 1 128 ? -0.241 3.115 -0.465 1.00 95.75 128 ILE A C 1
ATOM 944 O O . ILE A 1 128 ? -0.101 2.392 0.524 1.00 95.75 128 ILE A O 1
ATOM 948 N N . LYS A 1 129 ? -0.502 4.420 -0.386 1.00 93.44 129 LYS A N 1
ATOM 949 C CA . LYS A 1 129 ? -0.789 5.113 0.872 1.00 93.44 129 LYS A CA 1
ATOM 950 C C . LYS A 1 129 ? -2.284 5.369 1.023 1.00 93.44 129 LYS A C 1
ATOM 952 O O . LYS A 1 129 ? -2.954 5.782 0.079 1.00 93.44 129 LYS A O 1
ATOM 957 N N . TYR A 1 130 ? -2.795 5.150 2.224 1.00 90.25 130 TYR A N 1
ATOM 958 C CA . TYR A 1 130 ? -4.177 5.407 2.592 1.00 90.25 130 TYR A CA 1
ATOM 959 C C . TYR A 1 130 ? -4.210 6.337 3.799 1.00 90.25 130 TYR A C 1
ATOM 961 O O . TYR A 1 130 ? -3.812 5.963 4.904 1.00 90.25 130 TYR A O 1
ATOM 969 N N . GLU A 1 131 ? -4.653 7.566 3.552 1.00 84.94 131 GLU A N 1
ATOM 970 C CA . GLU A 1 131 ? -4.690 8.666 4.511 1.00 84.94 131 GLU A CA 1
ATOM 971 C C . GLU A 1 131 ? -5.917 9.552 4.222 1.00 84.94 131 GLU A C 1
ATOM 973 O O . GLU A 1 131 ? -6.142 9.887 3.053 1.00 84.94 131 GLU A O 1
ATOM 978 N N . PRO A 1 132 ? -6.682 9.981 5.246 1.00 83.00 132 PRO A N 1
ATOM 979 C CA . PRO A 1 132 ? -6.598 9.565 6.651 1.00 83.00 132 PRO A CA 1
ATOM 980 C C . PRO A 1 132 ? -7.284 8.212 6.913 1.00 83.00 132 PRO A C 1
ATOM 982 O O . PRO A 1 132 ? -8.283 7.870 6.273 1.00 83.00 132 PRO A O 1
ATOM 985 N N . VAL A 1 133 ? -6.792 7.455 7.897 1.00 84.31 133 VAL A N 1
ATOM 986 C CA . VAL A 1 133 ? -7.521 6.289 8.419 1.00 84.31 133 VAL A CA 1
ATOM 987 C C . VAL A 1 133 ? -8.603 6.790 9.365 1.00 84.31 133 VAL A C 1
ATOM 989 O O . VAL A 1 133 ? -8.306 7.341 10.415 1.00 84.31 133 VAL A O 1
ATOM 992 N N . GLN A 1 134 ? -9.865 6.588 8.999 1.00 82.88 134 GLN A N 1
ATOM 993 C CA . GLN A 1 134 ? -10.980 6.939 9.871 1.00 82.88 134 GLN A CA 1
ATOM 994 C C . GLN A 1 134 ? -11.149 5.875 10.957 1.00 82.88 134 GLN A C 1
ATOM 996 O O . GLN A 1 134 ? -11.466 4.716 10.657 1.00 82.88 134 GLN A O 1
ATOM 1001 N N . PHE A 1 135 ? -11.019 6.268 12.214 1.00 83.12 135 PHE A N 1
ATOM 1002 C CA . PHE A 1 135 ? -11.391 5.424 13.344 1.00 83.12 135 PHE A CA 1
ATOM 1003 C C . PHE A 1 135 ? -12.782 5.808 13.862 1.00 83.12 135 PHE A C 1
ATOM 1005 O O . PHE A 1 135 ? -13.204 6.958 13.765 1.00 83.12 135 PHE A O 1
ATOM 1012 N N . PHE A 1 136 ? -13.536 4.843 14.389 1.00 84.88 136 PHE A N 1
ATOM 1013 C CA . PHE A 1 136 ? -14.849 5.120 14.977 1.00 84.88 136 PHE A CA 1
ATOM 1014 C C . PHE A 1 136 ? -14.737 5.503 16.449 1.00 84.88 136 PHE A C 1
ATOM 1016 O O . PHE A 1 136 ? -15.400 6.444 16.886 1.00 84.88 136 PHE A O 1
ATOM 1023 N N . PHE A 1 137 ? -13.923 4.775 17.219 1.00 86.12 137 PHE A N 1
ATOM 1024 C CA . PHE A 1 137 ? -13.846 4.944 18.670 1.00 86.12 137 PHE A CA 1
ATOM 1025 C C . PHE A 1 137 ? -12.462 5.371 19.169 1.00 86.12 137 PHE A C 1
ATOM 1027 O O . PHE A 1 137 ? -12.379 5.968 20.242 1.00 86.12 137 PHE A O 1
ATOM 1034 N N . ALA A 1 138 ? -11.391 5.145 18.406 1.00 85.12 138 ALA A N 1
ATOM 1035 C CA . ALA A 1 138 ? -10.032 5.570 18.747 1.00 85.12 138 ALA A CA 1
ATOM 1036 C C . ALA A 1 138 ? -9.906 7.074 19.101 1.00 85.12 138 ALA A C 1
ATOM 1038 O O . ALA A 1 138 ? -9.210 7.373 20.079 1.00 85.12 138 ALA A O 1
ATOM 1039 N N . PRO A 1 139 ? -10.648 8.011 18.462 1.00 84.88 139 PRO A N 1
ATOM 1040 C CA . PRO A 1 139 ? -10.611 9.428 18.838 1.00 84.88 139 PRO A CA 1
ATOM 1041 C C . PRO A 1 139 ? -11.079 9.699 20.273 1.00 84.88 139 PRO A C 1
ATOM 1043 O O . PRO A 1 139 ? -10.620 10.646 20.908 1.00 84.88 139 PRO A O 1
ATOM 1046 N N . VAL A 1 140 ? -11.932 8.839 20.848 1.00 84.62 140 VAL A N 1
ATOM 1047 C CA . VAL A 1 140 ? -12.373 8.948 22.254 1.00 84.62 140 VAL A CA 1
ATOM 1048 C C . VAL A 1 140 ? -11.206 8.753 23.229 1.00 84.62 140 VAL A C 1
ATOM 1050 O O . VAL A 1 140 ? -11.224 9.295 24.333 1.00 84.62 140 VAL A O 1
ATOM 1053 N N . LEU A 1 141 ? -10.175 8.009 22.820 1.00 81.62 141 LEU A N 1
ATOM 1054 C CA . LEU A 1 141 ? -8.951 7.780 23.589 1.00 81.62 141 LEU A CA 1
ATOM 1055 C C . LEU A 1 141 ? -7.837 8.788 23.249 1.00 81.62 141 LEU A C 1
ATOM 1057 O O . LEU A 1 141 ? -6.723 8.648 23.752 1.00 81.62 141 LEU A O 1
ATOM 1061 N N . GLY A 1 142 ? -8.124 9.796 22.418 1.00 79.38 142 GLY A N 1
ATOM 1062 C CA . GLY A 1 142 ? -7.141 10.778 21.953 1.00 79.38 142 GLY A CA 1
ATOM 1063 C C . GLY A 1 142 ? -6.214 10.260 20.849 1.00 79.38 142 GLY A C 1
ATOM 1064 O O . GLY A 1 142 ? -5.133 10.812 20.662 1.00 79.38 142 GLY A O 1
ATOM 1065 N N . ILE A 1 143 ? -6.605 9.189 20.150 1.00 79.75 143 ILE A N 1
ATOM 1066 C CA . ILE A 1 143 ? -5.922 8.709 18.944 1.00 79.75 143 ILE A CA 1
ATOM 1067 C C . ILE A 1 143 ? -6.632 9.334 17.741 1.00 79.75 143 ILE A C 1
ATOM 1069 O O . ILE A 1 143 ? -7.757 8.956 17.422 1.00 79.75 143 ILE A O 1
ATOM 1073 N N . ASP A 1 144 ? -5.988 10.308 17.104 1.00 77.06 144 ASP A N 1
ATOM 1074 C CA . ASP A 1 144 ? -6.550 11.033 15.962 1.00 77.06 144 ASP A CA 1
ATOM 1075 C C . ASP A 1 144 ? -6.317 10.294 14.632 1.00 77.06 144 ASP A C 1
ATOM 1077 O O . ASP A 1 144 ? -5.324 9.589 14.459 1.00 77.06 144 ASP A O 1
ATOM 1081 N N . ASP A 1 145 ? -7.168 10.561 13.636 1.00 70.62 145 ASP A N 1
ATOM 1082 C CA . ASP A 1 145 ? -7.139 9.994 12.271 1.00 70.62 145 ASP A CA 1
ATOM 1083 C C . ASP A 1 145 ? -5.905 10.405 11.423 1.00 70.62 145 ASP A C 1
ATOM 1085 O O . ASP A 1 145 ? -5.909 10.319 10.193 1.00 70.62 145 ASP A O 1
ATOM 1089 N N . ARG A 1 146 ? -4.836 10.916 12.048 1.00 62.56 146 ARG A N 1
ATOM 1090 C CA . ARG A 1 146 ? -3.624 11.400 11.357 1.00 62.56 146 ARG A CA 1
ATOM 1091 C C . ARG A 1 146 ? -2.663 10.280 10.966 1.00 62.56 146 ARG A C 1
ATOM 1093 O O . ARG A 1 146 ? -1.649 10.559 10.327 1.00 62.56 146 ARG A O 1
ATOM 1100 N N . ASP A 1 147 ? -2.969 9.048 11.350 1.00 72.06 147 ASP A N 1
ATOM 1101 C CA . ASP A 1 147 ? -2.160 7.892 11.005 1.00 72.06 147 ASP A CA 1
ATOM 1102 C C . ASP A 1 147 ? -2.355 7.497 9.538 1.00 72.06 147 ASP A C 1
ATOM 1104 O O . ASP A 1 147 ? -3.468 7.415 9.012 1.00 72.06 147 ASP A O 1
ATOM 1108 N N . SER A 1 148 ? -1.227 7.231 8.881 1.00 81.06 148 SER A N 1
ATOM 1109 C CA . SER A 1 148 ? -1.170 6.714 7.521 1.00 81.06 148 SER A CA 1
ATOM 1110 C C . SER A 1 148 ? -1.059 5.201 7.513 1.00 81.06 148 SER A C 1
ATOM 1112 O O . SER A 1 148 ? -0.150 4.652 8.143 1.00 81.06 148 SER A O 1
ATOM 1114 N N . LEU A 1 149 ? -1.892 4.529 6.724 1.00 89.19 149 LEU A N 1
ATOM 1115 C CA . LEU A 1 149 ? -1.716 3.111 6.429 1.00 89.19 149 LEU A CA 1
ATOM 1116 C C . LEU A 1 149 ? -1.055 2.960 5.062 1.00 89.19 149 LEU A C 1
ATOM 1118 O O . LEU A 1 149 ? -1.388 3.672 4.118 1.00 89.19 149 LEU A O 1
ATOM 1122 N N . GLN A 1 150 ? -0.095 2.046 4.949 1.00 92.06 150 GLN A N 1
ATOM 1123 C CA . GLN A 1 150 ? 0.616 1.809 3.696 1.00 92.06 150 GLN A CA 1
ATOM 1124 C C . GLN A 1 150 ? 0.702 0.313 3.419 1.00 92.06 150 GLN A C 1
ATOM 1126 O O . GLN A 1 150 ? 0.888 -0.484 4.342 1.00 92.06 150 GLN A O 1
ATOM 1131 N N . ALA A 1 151 ? 0.586 -0.044 2.144 1.00 95.06 151 ALA A N 1
ATOM 1132 C CA . ALA A 1 151 ? 0.830 -1.386 1.637 1.00 95.06 151 ALA A CA 1
ATOM 1133 C C . ALA A 1 151 ? 1.933 -1.333 0.584 1.00 95.06 151 ALA A C 1
ATOM 1135 O O . ALA A 1 151 ? 1.971 -0.410 -0.237 1.00 95.06 151 ALA A O 1
ATOM 1136 N N . ILE A 1 152 ? 2.835 -2.312 0.627 1.00 94.69 152 ILE A N 1
ATOM 1137 C CA . ILE A 1 152 ? 3.957 -2.417 -0.302 1.00 94.69 152 ILE A CA 1
ATOM 1138 C C . ILE A 1 152 ? 3.907 -3.796 -0.938 1.00 94.69 152 ILE A C 1
ATOM 1140 O O . ILE A 1 152 ? 3.825 -4.804 -0.243 1.00 94.69 152 ILE A O 1
ATOM 1144 N N . ALA A 1 153 ? 4.005 -3.831 -2.259 1.00 96.00 153 ALA A N 1
ATOM 1145 C CA . ALA A 1 153 ? 4.130 -5.064 -3.015 1.00 96.00 153 ALA A CA 1
ATOM 1146 C C . ALA A 1 153 ? 5.296 -4.953 -3.989 1.00 96.00 153 ALA A C 1
ATOM 1148 O O . ALA A 1 153 ? 5.517 -3.910 -4.612 1.00 96.00 153 ALA A O 1
ATOM 1149 N N . ILE A 1 154 ? 6.052 -6.039 -4.118 1.00 94.31 154 ILE A N 1
ATOM 1150 C CA . ILE A 1 154 ? 7.164 -6.128 -5.064 1.00 94.31 154 ILE A CA 1
ATOM 1151 C C . ILE A 1 154 ? 6.929 -7.322 -5.966 1.00 94.31 154 ILE A C 1
ATOM 1153 O O . ILE A 1 154 ? 6.761 -8.438 -5.475 1.00 94.31 154 ILE A O 1
ATOM 1157 N N . ALA A 1 155 ? 6.959 -7.090 -7.273 1.00 93.81 155 ALA A N 1
ATOM 1158 C CA . ALA A 1 155 ? 6.828 -8.130 -8.277 1.00 93.81 155 ALA A CA 1
ATOM 1159 C C . ALA A 1 155 ? 8.011 -8.106 -9.242 1.00 93.81 155 ALA A C 1
ATOM 1161 O O . ALA A 1 155 ? 8.561 -7.051 -9.559 1.00 93.81 155 ALA A O 1
ATOM 1162 N N . VAL A 1 156 ? 8.398 -9.290 -9.708 1.00 90.44 156 VAL A N 1
ATOM 1163 C CA . VAL A 1 156 ? 9.485 -9.478 -10.671 1.00 90.44 156 VAL A CA 1
ATOM 1164 C C . VAL A 1 156 ? 8.959 -10.279 -11.848 1.00 90.44 156 VAL A C 1
ATOM 1166 O O . VAL A 1 156 ? 8.281 -11.291 -11.657 1.00 90.44 156 VAL A O 1
ATOM 1169 N N . ASN A 1 157 ? 9.262 -9.829 -13.060 1.00 87.12 157 ASN A N 1
ATOM 1170 C CA . ASN A 1 157 ? 9.007 -10.589 -14.279 1.00 87.12 157 ASN A CA 1
ATOM 1171 C C . ASN A 1 157 ? 10.144 -11.593 -14.468 1.00 87.12 157 ASN A C 1
ATOM 1173 O O . ASN A 1 157 ? 11.288 -11.224 -14.289 1.00 87.12 157 ASN A O 1
ATOM 1177 N N . THR A 1 158 ? 9.894 -12.852 -14.809 1.00 78.94 158 THR A N 1
ATOM 1178 C CA . THR A 1 158 ? 10.969 -13.847 -15.038 1.00 78.94 158 THR A CA 1
ATOM 1179 C C . THR A 1 158 ? 11.070 -14.299 -16.496 1.00 78.94 158 THR A C 1
ATOM 1181 O O . THR A 1 158 ? 11.768 -15.262 -16.803 1.00 78.94 158 THR A O 1
ATOM 1184 N N . GLY A 1 159 ? 10.367 -13.628 -17.412 1.00 68.56 159 GLY A N 1
ATOM 1185 C CA . GLY A 1 159 ? 10.297 -13.972 -18.836 1.00 68.56 159 GLY A CA 1
ATOM 1186 C C . GLY A 1 159 ? 9.273 -15.064 -19.174 1.00 68.56 159 GLY A C 1
ATOM 1187 O O . GLY A 1 159 ? 8.821 -15.126 -20.312 1.00 68.56 159 GLY A O 1
ATOM 1188 N N . LEU A 1 160 ? 8.861 -15.885 -18.197 1.00 62.34 160 LEU A N 1
ATOM 1189 C CA . LEU A 1 160 ? 7.797 -16.895 -18.343 1.00 62.34 160 LEU A CA 1
ATOM 1190 C C . LEU A 1 160 ? 6.579 -16.626 -17.443 1.00 62.34 160 LEU A C 1
ATOM 1192 O O . LEU A 1 160 ? 5.481 -17.082 -17.751 1.00 62.34 160 LEU A O 1
ATOM 1196 N N . SER A 1 161 ? 6.764 -15.909 -16.330 1.00 66.50 161 SER A N 1
ATOM 1197 C CA . SER A 1 161 ? 5.701 -15.515 -15.397 1.00 66.50 161 SER A CA 1
ATOM 1198 C C . SER A 1 161 ? 6.149 -14.344 -14.513 1.00 66.50 161 SER A C 1
ATOM 1200 O O . SER A 1 161 ? 7.350 -14.159 -14.287 1.00 66.50 161 SER A O 1
ATOM 1202 N N . SER A 1 162 ? 5.193 -13.576 -13.990 1.00 77.88 162 SER A N 1
ATOM 1203 C CA . SER A 1 162 ? 5.431 -12.532 -12.987 1.00 77.88 162 SER A CA 1
ATOM 1204 C C . SER A 1 162 ? 5.033 -13.045 -11.599 1.00 77.88 162 SER A C 1
ATOM 1206 O O . SER A 1 162 ? 3.983 -13.670 -11.449 1.00 77.88 162 SER A O 1
ATOM 1208 N N . SER A 1 163 ? 5.858 -12.796 -10.579 1.00 78.12 163 SER A N 1
ATOM 1209 C CA . SER A 1 163 ? 5.628 -13.294 -9.210 1.00 78.12 163 SER A CA 1
ATOM 1210 C C . SER A 1 163 ? 5.850 -12.218 -8.151 1.00 78.12 163 SER A C 1
ATOM 1212 O O . SER A 1 163 ? 6.801 -11.444 -8.258 1.00 78.12 163 SER A O 1
ATOM 1214 N N . ILE A 1 164 ? 5.015 -12.221 -7.109 1.00 80.25 164 ILE A N 1
ATOM 1215 C CA . ILE A 1 164 ? 5.142 -11.343 -5.936 1.00 80.25 164 ILE A CA 1
ATOM 1216 C C . ILE A 1 164 ? 6.189 -11.912 -4.976 1.00 80.25 164 ILE A C 1
ATOM 1218 O O . ILE A 1 164 ? 6.171 -13.105 -4.674 1.00 80.25 164 ILE A O 1
ATOM 1222 N N . LEU A 1 165 ? 7.090 -11.056 -4.493 1.00 75.69 165 LEU A N 1
ATOM 1223 C CA . LEU A 1 165 ? 8.216 -11.435 -3.635 1.00 75.69 165 LEU A CA 1
ATOM 1224 C C . LEU A 1 165 ? 8.084 -10.941 -2.191 1.00 75.69 165 LEU A C 1
ATOM 1226 O O . LEU A 1 165 ? 8.696 -11.526 -1.301 1.00 75.69 165 LEU A O 1
ATOM 1230 N N . VAL A 1 166 ? 7.296 -9.888 -1.951 1.00 71.12 166 VAL A N 1
ATOM 1231 C CA . VAL A 1 166 ? 7.077 -9.302 -0.618 1.00 71.12 166 VAL A CA 1
ATOM 1232 C C . VAL A 1 166 ? 5.629 -8.834 -0.488 1.00 71.12 166 VAL A C 1
ATOM 1234 O O . VAL A 1 166 ? 5.109 -8.237 -1.432 1.00 71.12 166 VAL A O 1
ATOM 1237 N N . LYS A 1 167 ? 5.033 -9.113 0.678 1.00 55.84 167 LYS A N 1
ATOM 1238 C CA . LYS A 1 167 ? 3.734 -8.628 1.164 1.00 55.84 167 LYS A CA 1
ATOM 1239 C C . LYS A 1 167 ? 3.916 -7.847 2.461 1.00 55.84 167 LYS A C 1
ATOM 1241 O O . LYS A 1 167 ? 4.893 -8.162 3.181 1.00 55.84 167 LYS A O 1
#